Protein AF-A0A7C1CBC2-F1 (afdb_monomer_lite)

Secondary structure (DSSP, 8-state):
--EEEEEEETTTTEEEEEESSPPPGGGTT-------

Radius of gyration: 10.49 Å; chains: 1; bounding box: 26×23×20 Å

Structure (mmCIF, N/CA/C/O backbone):
data_AF-A0A7C1CBC2-F1
#
_entry.id   AF-A0A7C1CBC2-F1
#
loop_
_atom_site.group_PDB
_atom_site.id
_atom_site.type_symbol
_atom_site.label_atom_id
_atom_site.label_alt_id
_atom_site.label_comp_id
_atom_site.label_asym_id
_atom_site.label_entity_id
_atom_site.label_seq_id
_atom_site.pdbx_PDB_ins_code
_atom_site.Cartn_x
_atom_site.Cartn_y
_atom_site.Cartn_z
_atom_site.occupancy
_atom_site.B_iso_or_equiv
_atom_site.auth_seq_id
_atom_site.auth_comp_id
_atom_site.auth_asym_id
_atom_site.auth_atom_id
_atom_site.pdbx_PDB_model_num
ATOM 1 N N . ILE A 1 1 ? -11.699 -0.934 2.971 1.00 82.50 1 ILE A N 1
ATOM 2 C CA . ILE A 1 1 ? -11.488 -0.408 1.595 1.00 82.50 1 ILE A CA 1
ATOM 3 C C . ILE A 1 1 ? -10.592 -1.367 0.839 1.00 82.50 1 ILE A C 1
ATOM 5 O O . ILE A 1 1 ? -9.725 -1.966 1.458 1.00 82.50 1 ILE A O 1
ATOM 9 N N . VAL A 1 2 ? -10.817 -1.521 -0.462 1.00 88.44 2 VAL A N 1
ATOM 10 C CA . VAL A 1 2 ? -10.016 -2.402 -1.319 1.00 88.44 2 VAL A CA 1
ATOM 11 C C . VAL A 1 2 ? -9.359 -1.549 -2.397 1.00 88.44 2 VAL A C 1
ATOM 13 O O . VAL A 1 2 ? -9.944 -0.568 -2.872 1.00 88.44 2 VAL A O 1
ATOM 16 N N . GLY A 1 3 ? -8.121 -1.887 -2.723 1.00 92.06 3 GLY A N 1
ATOM 17 C CA . GLY A 1 3 ? -7.323 -1.226 -3.740 1.00 92.06 3 GLY A CA 1
ATOM 18 C C . GLY A 1 3 ? -6.337 -2.206 -4.348 1.00 92.06 3 GLY A C 1
ATOM 19 O O . GLY A 1 3 ? -6.191 -3.330 -3.870 1.00 92.06 3 GLY A O 1
ATOM 20 N N . THR A 1 4 ? -5.666 -1.760 -5.397 1.00 94.31 4 THR A N 1
ATOM 21 C CA . THR A 1 4 ? -4.721 -2.577 -6.155 1.00 94.31 4 THR A CA 1
ATOM 22 C C . THR A 1 4 ? -3.357 -1.908 -6.135 1.00 94.31 4 THR A C 1
ATOM 24 O O . THR A 1 4 ? -3.254 -0.681 -6.232 1.00 94.31 4 THR A O 1
ATOM 27 N N . ILE A 1 5 ? -2.303 -2.708 -6.001 1.00 93.56 5 ILE A N 1
ATOM 28 C CA . ILE A 1 5 ? -0.928 -2.236 -6.153 1.00 93.56 5 ILE A CA 1
ATOM 29 C C . ILE A 1 5 ? -0.686 -1.988 -7.643 1.00 93.56 5 ILE A C 1
ATOM 31 O O . ILE A 1 5 ? -0.911 -2.872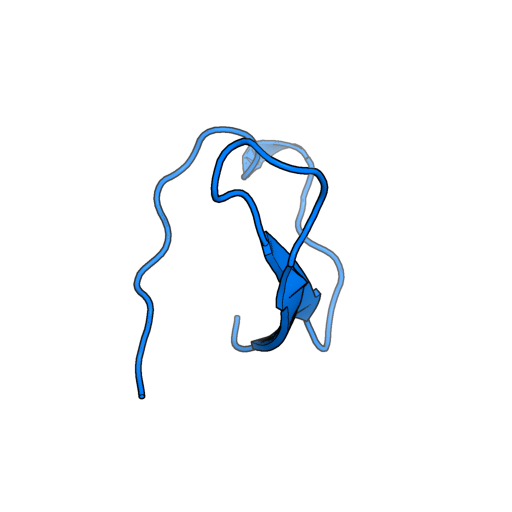 -8.461 1.00 93.56 5 ILE A O 1
ATOM 35 N N . VAL A 1 6 ? -0.269 -0.773 -7.997 1.00 95.00 6 VAL A N 1
ATOM 36 C CA . VAL A 1 6 ? -0.126 -0.347 -9.399 1.00 95.00 6 VAL A CA 1
ATOM 37 C C . VAL A 1 6 ? 1.321 -0.356 -9.871 1.00 95.00 6 VAL A C 1
ATOM 39 O O . VAL A 1 6 ? 1.581 -0.634 -11.035 1.00 95.00 6 VAL A O 1
ATOM 42 N N . SER A 1 7 ? 2.270 -0.034 -8.993 1.00 94.94 7 SER A N 1
ATOM 43 C CA . SER A 1 7 ? 3.687 0.010 -9.347 1.00 94.94 7 SER A CA 1
ATOM 44 C C . SER A 1 7 ? 4.568 -0.001 -8.098 1.00 94.94 7 SER A C 1
ATOM 46 O O . SER A 1 7 ? 4.114 0.423 -7.030 1.00 94.94 7 SER A O 1
ATOM 48 N N . PRO A 1 8 ? 5.850 -0.378 -8.207 1.00 95.69 8 PRO A N 1
ATOM 49 C CA . PRO A 1 8 ? 6.833 -0.045 -7.184 1.00 95.69 8 PRO A CA 1
ATOM 50 C C . PRO A 1 8 ? 6.977 1.480 -7.034 1.00 95.69 8 PRO A C 1
ATOM 52 O O . PRO A 1 8 ? 6.636 2.262 -7.933 1.00 95.69 8 PRO A O 1
ATOM 55 N N . HIS A 1 9 ? 7.464 1.911 -5.874 1.00 95.06 9 HIS A N 1
ATOM 56 C CA . HIS A 1 9 ? 7.781 3.296 -5.563 1.00 95.06 9 HIS A CA 1
ATOM 57 C C . HIS A 1 9 ? 9.234 3.422 -5.095 1.00 95.06 9 HIS A C 1
ATOM 59 O O . HIS A 1 9 ? 9.578 3.079 -3.966 1.00 95.06 9 HIS A O 1
ATOM 65 N N . GLY A 1 10 ? 10.089 3.955 -5.968 1.00 93.75 10 GLY A N 1
ATOM 66 C CA . GLY A 1 10 ? 11.516 4.089 -5.684 1.00 93.75 10 GLY A CA 1
ATOM 67 C C . GLY A 1 10 ? 12.216 2.736 -5.528 1.00 93.75 10 GLY A C 1
ATOM 68 O O . GLY A 1 10 ? 11.701 1.702 -5.943 1.00 93.75 10 GLY A O 1
ATOM 69 N N . ASN A 1 11 ? 13.397 2.757 -4.905 1.00 94.06 11 ASN A N 1
ATOM 70 C CA . ASN A 1 11 ? 14.326 1.617 -4.902 1.00 94.06 11 ASN A CA 1
ATOM 71 C C . ASN A 1 11 ? 14.458 0.937 -3.525 1.00 94.06 11 ASN A C 1
ATOM 73 O O . ASN A 1 11 ? 15.370 0.150 -3.308 1.00 94.06 11 ASN A O 1
ATOM 77 N N . LYS A 1 12 ? 13.567 1.260 -2.576 1.00 93.50 12 LYS A N 1
ATOM 78 C CA . LYS 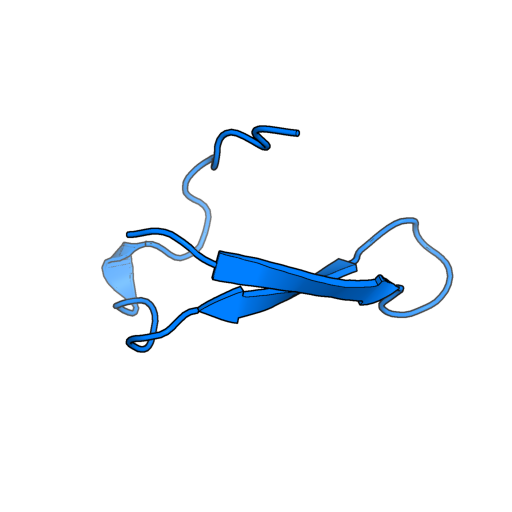A 1 12 ? 13.594 0.759 -1.185 1.00 93.50 12 LYS A CA 1
ATOM 79 C C . LYS A 1 12 ? 12.468 -0.239 -0.874 1.00 93.50 12 LYS A C 1
ATOM 81 O O . LYS A 1 12 ? 12.100 -0.404 0.281 1.00 93.50 12 LYS A O 1
ATOM 86 N N . GLY A 1 13 ? 11.880 -0.857 -1.901 1.00 90.50 13 GLY A N 1
ATOM 87 C CA . GLY A 1 13 ? 10.808 -1.846 -1.730 1.00 90.50 13 GLY A CA 1
ATOM 88 C C . GLY A 1 13 ? 9.441 -1.263 -1.349 1.00 90.50 13 GLY A C 1
ATOM 89 O O . GLY A 1 13 ? 8.569 -1.999 -0.899 1.00 90.50 13 GLY A O 1
ATOM 90 N N . LEU A 1 14 ? 9.229 0.045 -1.526 1.00 94.00 14 LEU A N 1
ATOM 91 C CA . LEU A 1 14 ? 7.912 0.660 -1.353 1.00 94.00 14 LEU A CA 1
ATOM 92 C C . LEU A 1 14 ? 7.058 0.441 -2.605 1.00 94.00 14 LEU A C 1
ATOM 94 O O . LEU A 1 14 ? 7.575 0.231 -3.702 1.00 94.00 14 LEU A O 1
ATOM 98 N N . VAL A 1 15 ? 5.738 0.532 -2.453 1.00 94.69 15 VAL A N 1
ATOM 99 C CA . VAL A 1 15 ? 4.778 0.351 -3.548 1.00 94.69 15 VAL A CA 1
ATOM 100 C C . VAL A 1 15 ? 3.751 1.473 -3.575 1.00 94.69 15 VAL A C 1
ATOM 102 O O . VAL A 1 15 ? 3.421 2.071 -2.551 1.00 94.69 15 VAL A O 1
ATOM 105 N N . ARG A 1 16 ? 3.220 1.752 -4.764 1.00 93.75 16 ARG A N 1
ATOM 106 C CA . ARG A 1 16 ? 2.053 2.609 -4.963 1.00 93.75 16 ARG A CA 1
ATOM 107 C C . ARG A 1 16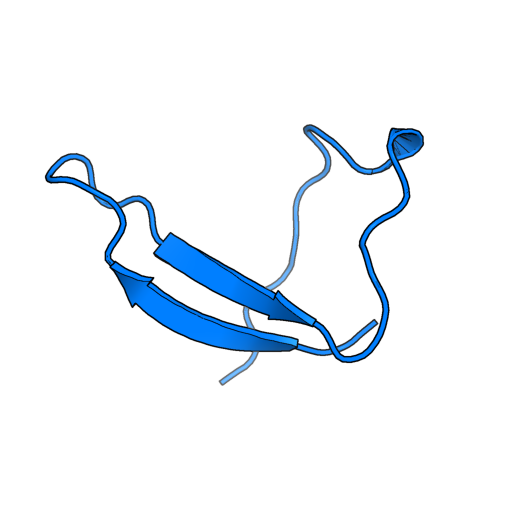 ? 0.812 1.732 -5.034 1.00 93.75 16 ARG A C 1
ATOM 109 O O . ARG A 1 16 ? 0.747 0.819 -5.855 1.00 93.75 16 ARG A O 1
ATOM 116 N N . ALA A 1 17 ? -0.187 2.047 -4.218 1.00 93.75 17 ALA A N 1
ATOM 117 C CA . ALA A 1 17 ? -1.506 1.430 -4.274 1.00 93.75 17 ALA A CA 1
ATOM 118 C C . ALA A 1 17 ? -2.555 2.467 -4.685 1.00 93.75 17 ALA A C 1
ATOM 120 O O . ALA A 1 17 ? -2.528 3.610 -4.225 1.00 93.75 17 ALA A O 1
ATOM 121 N N . ARG A 1 18 ? -3.488 2.068 -5.550 1.00 92.69 18 ARG A N 1
ATOM 122 C CA . ARG A 1 18 ? -4.650 2.874 -5.926 1.00 92.69 18 ARG A CA 1
ATOM 123 C C . ARG A 1 18 ? -5.897 2.262 -5.301 1.00 92.69 18 ARG A C 1
ATOM 125 O O . ARG A 1 18 ? -6.247 1.118 -5.578 1.00 92.69 18 ARG A O 1
ATOM 132 N N . PHE A 1 19 ? -6.573 3.045 -4.469 1.00 92.25 19 PHE A N 1
ATOM 133 C CA . PHE A 1 19 ? -7.840 2.678 -3.842 1.00 92.25 19 PHE A CA 1
ATOM 134 C C . PHE A 1 19 ? -9.005 3.340 -4.580 1.00 92.25 19 PHE A C 1
ATOM 136 O O . PHE A 1 19 ? -8.860 4.438 -5.118 1.00 92.25 19 PHE A O 1
ATOM 143 N N . ARG A 1 20 ? -10.178 2.692 -4.588 1.00 87.62 20 ARG A N 1
ATOM 144 C CA . ARG A 1 20 ? -11.386 3.236 -5.243 1.00 87.62 20 ARG A CA 1
ATOM 145 C C . ARG A 1 20 ? -11.871 4.546 -4.608 1.00 87.62 20 ARG A C 1
ATOM 147 O O . ARG A 1 20 ? -12.431 5.393 -5.292 1.00 87.62 20 ARG A O 1
ATOM 154 N N . ARG A 1 21 ? -11.675 4.696 -3.298 1.00 88.75 21 ARG A N 1
ATOM 155 C CA . ARG A 1 21 ? -11.864 5.945 -2.547 1.00 88.75 21 ARG A CA 1
ATOM 156 C C . ARG A 1 21 ? -10.535 6.302 -1.891 1.00 88.75 21 ARG A C 1
ATOM 158 O O . ARG A 1 21 ? -9.801 5.394 -1.503 1.00 88.75 21 ARG A O 1
ATOM 165 N N . GLY A 1 22 ? -10.240 7.595 -1.778 1.00 88.62 22 GLY A N 1
ATOM 166 C CA . GLY A 1 22 ? -9.039 8.072 -1.095 1.00 88.62 22 GLY A CA 1
ATOM 167 C C . GLY A 1 22 ? -8.975 7.585 0.354 1.00 88.62 22 GLY A C 1
ATOM 168 O O . GLY A 1 22 ? -10.005 7.382 1.000 1.00 88.62 22 GLY A O 1
ATOM 169 N N . LEU A 1 23 ? -7.756 7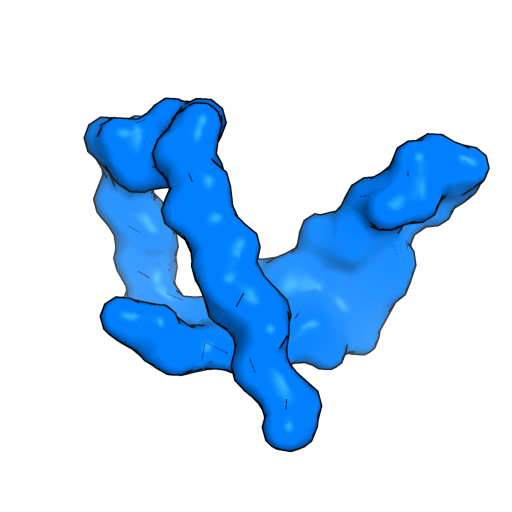.380 0.848 1.00 90.81 23 LEU A N 1
ATOM 170 C CA . LEU A 1 23 ? -7.516 7.069 2.252 1.00 90.81 23 LEU A CA 1
ATOM 171 C C . LEU A 1 23 ? -7.736 8.331 3.104 1.00 90.81 23 LEU A C 1
ATOM 173 O O . LEU A 1 23 ? -7.235 9.392 2.731 1.00 90.81 23 LEU A O 1
ATOM 177 N N . PRO A 1 24 ? -8.454 8.244 4.237 1.00 91.50 24 PRO A N 1
ATOM 178 C CA . PRO A 1 24 ? -8.538 9.355 5.178 1.00 91.50 24 PRO A CA 1
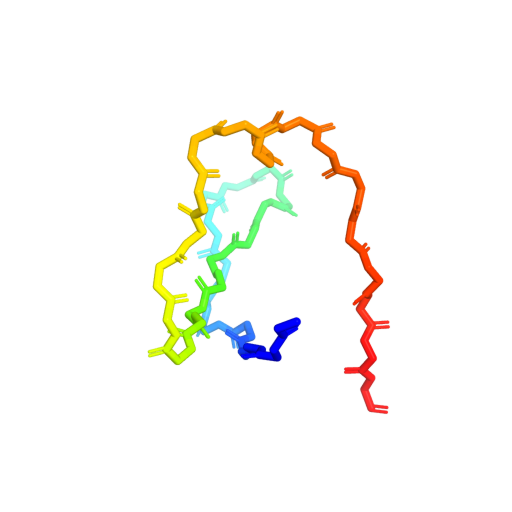ATOM 179 C C . PRO A 1 24 ? -7.167 9.607 5.824 1.00 91.50 24 PRO A C 1
ATOM 181 O O . PRO A 1 24 ? -6.419 8.663 6.074 1.00 91.50 24 PRO A O 1
ATOM 184 N N . GLY A 1 25 ? -6.852 10.864 6.154 1.00 92.00 25 GLY A N 1
ATOM 185 C CA . GLY A 1 25 ? -5.557 11.233 6.751 1.00 92.00 25 GLY A CA 1
ATOM 186 C C . GLY A 1 25 ? -5.251 10.518 8.075 1.00 92.00 25 GLY A C 1
ATOM 187 O O . GLY A 1 25 ? -4.102 10.195 8.346 1.00 92.00 25 GLY A O 1
ATOM 188 N N . GLN A 1 26 ? -6.283 10.172 8.852 1.00 93.06 26 GLN A N 1
ATOM 189 C CA . GLN A 1 26 ? -6.156 9.394 10.091 1.00 93.06 26 GLN A CA 1
ATOM 190 C C . GLN A 1 26 ? -5.601 7.973 9.867 1.00 93.06 26 GLN A C 1
ATOM 192 O O . GLN A 1 26 ? -5.071 7.372 10.795 1.00 93.06 26 GLN A O 1
ATOM 197 N N . ALA A 1 27 ? -5.710 7.420 8.654 1.00 90.69 27 ALA A N 1
ATOM 198 C CA . ALA A 1 27 ? -5.203 6.083 8.343 1.00 90.69 27 ALA A CA 1
ATOM 199 C C . ALA A 1 27 ? -3.693 6.059 8.032 1.00 90.69 27 ALA A C 1
ATOM 201 O O . ALA A 1 27 ? -3.123 4.979 7.858 1.00 90.69 27 ALA A O 1
ATOM 202 N N . LEU A 1 28 ? -3.026 7.215 7.945 1.00 91.25 28 LEU A N 1
ATOM 203 C CA . LEU A 1 28 ? -1.581 7.275 7.717 1.00 91.25 28 LEU A CA 1
ATOM 204 C C . LEU A 1 28 ? -0.827 6.605 8.877 1.00 91.25 28 LE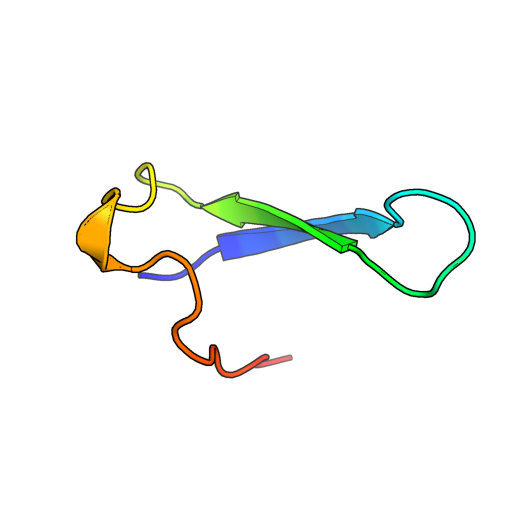U A C 1
ATOM 206 O O . LEU A 1 28 ? -1.080 6.889 10.041 1.00 91.25 28 LEU A O 1
ATOM 210 N N . GLY A 1 29 ? 0.095 5.696 8.551 1.00 92.19 29 GLY A N 1
ATOM 211 C CA . GLY A 1 29 ? 0.867 4.925 9.536 1.00 92.19 29 GLY A CA 1
ATOM 212 C C . GLY A 1 29 ? 0.166 3.670 10.069 1.00 92.19 29 GLY A C 1
ATOM 213 O O . GLY A 1 29 ? 0.804 2.865 10.743 1.00 92.19 29 GLY A O 1
ATOM 214 N N . THR A 1 30 ? -1.110 3.455 9.738 1.00 94.00 30 THR A N 1
ATOM 215 C CA . THR A 1 30 ? -1.800 2.198 10.066 1.00 94.00 30 THR A CA 1
ATOM 216 C C . THR A 1 30 ? -1.341 1.065 9.149 1.00 94.00 30 THR A C 1
ATOM 218 O O . THR A 1 30 ? -0.970 1.282 7.992 1.00 94.00 30 THR A O 1
ATOM 221 N N . THR A 1 31 ? -1.346 -0.165 9.662 1.00 93.19 31 THR A N 1
ATOM 222 C CA . THR A 1 31 ? -0.989 -1.343 8.870 1.00 93.19 31 THR A CA 1
ATOM 223 C C . THR A 1 31 ? -2.138 -1.747 7.954 1.00 93.19 31 THR A C 1
ATOM 225 O O . THR A 1 31 ? -3.317 -1.613 8.282 1.00 93.19 31 THR A O 1
ATOM 228 N N . VAL A 1 32 ? -1.792 -2.272 6.780 1.00 91.25 32 VAL A N 1
ATOM 229 C CA . VAL A 1 32 ? -2.757 -2.793 5.810 1.00 91.25 32 VAL A CA 1
ATOM 230 C C . VAL A 1 32 ? -2.448 -4.250 5.509 1.00 91.25 32 VAL A C 1
ATOM 232 O O . VAL A 1 32 ? -1.289 -4.663 5.497 1.00 91.25 32 VAL A O 1
ATOM 235 N N . LYS A 1 33 ? -3.491 -5.037 5.248 1.00 93.88 33 LYS A N 1
ATOM 236 C CA . LYS A 1 33 ? -3.345 -6.422 4.801 1.00 93.88 33 LYS A CA 1
ATOM 237 C C . LYS A 1 33 ? -3.297 -6.458 3.278 1.00 93.88 33 LYS A C 1
ATOM 239 O O . LYS A 1 33 ? -4.215 -5.968 2.622 1.00 93.88 33 LYS A O 1
ATOM 244 N N . ILE A 1 34 ? -2.250 -7.067 2.731 1.00 91.50 34 ILE A N 1
ATOM 245 C CA . ILE A 1 34 ? -2.187 -7.407 1.309 1.00 91.50 34 ILE A CA 1
ATOM 246 C C . ILE A 1 34 ? -2.924 -8.734 1.134 1.00 91.50 34 ILE A C 1
ATOM 248 O O . ILE A 1 34 ? -2.630 -9.711 1.822 1.00 91.50 34 ILE A O 1
ATOM 252 N N . VAL A 1 35 ? -3.920 -8.738 0.256 1.00 87.44 35 VAL A N 1
ATOM 253 C CA . VAL A 1 35 ? -4.670 -9.928 -0.151 1.00 87.44 35 VAL A CA 1
ATOM 254 C C . VAL A 1 35 ? -4.448 -10.113 -1.648 1.00 87.44 35 VAL A C 1
ATOM 256 O O . VAL A 1 35 ? -4.594 -9.149 -2.401 1.00 87.44 35 VAL A O 1
ATOM 259 N N . GLY A 1 36 ? -4.000 -11.308 -2.030 1.00 74.75 36 GLY A N 1
ATOM 260 C CA . GLY A 1 36 ? -3.718 -11.722 -3.405 1.00 74.75 36 GLY A CA 1
ATOM 261 C C . GLY A 1 36 ? -4.689 -12.797 -3.846 1.00 74.75 36 GLY A C 1
ATOM 262 O O . GLY A 1 36 ? -5.081 -13.598 -2.967 1.00 74.75 36 GLY A O 1
#

Sequence (36 aa):
IVGTIVSPHGNKGLVRARFRRGLPGQALGTTVKIVG

Foldseek 3Di:
DDWAFDAADPDPRHTDIDDPDDDDPVCPPPDDDDDD

pLDDT: mean 91.58, std 3.91, range [74.75, 95.69]